Protein AF-A0A2J4PPT2-F1 (afdb_monomer)

Mean predicted aligned error: 2.43 Å

Organism: NCBI:txid1134687

Sequence (73 aa):
MNCLTRIRQRYPMLAASDKKLADFILAQPDQTRHLSSQQLAGEAGVSQSSVVKFAQKMGFKGFPALKLALSEA

InterPro domains:
  IPR000281 Helix-turn-helix protein RpiR [PF01418] (1-72)
  IPR000281 Helix-turn-helix protein RpiR [PS51071] (1-73)
  IPR009057 Homedomain-like superfamily [SSF46689] (1-72)
  IPR036388 Winged helix-like DNA-binding domain superfamily [G3DSA:1.10.10.10] (1-73)
  IPR047640 HTH-type transcriptional regulator RpiR-like [PTHR30514] (1-72)

Foldseek 3Di:
DQLLVLLVVCLVVDDPLLVLLNVCCNVCVVVLLVDDLCVSCVNSVHDSVSQQVSCVVSVANGNVRSSVSSVVD

Structure (mmCIF, N/CA/C/O backbone):
data_AF-A0A2J4PPT2-F1
#
_entry.id   AF-A0A2J4PPT2-F1
#
loop_
_atom_site.group_PDB
_atom_sit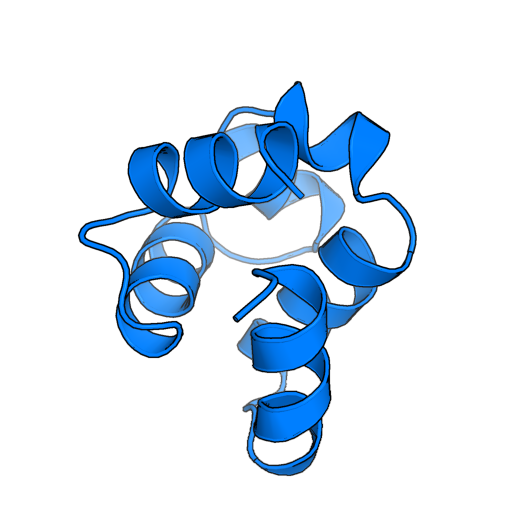e.id
_atom_site.type_symbol
_atom_site.label_atom_id
_atom_site.label_alt_id
_atom_site.label_comp_id
_atom_site.label_asym_id
_atom_site.label_entity_id
_atom_site.label_seq_id
_atom_site.pdbx_PDB_ins_code
_atom_site.Cartn_x
_atom_site.Cartn_y
_atom_site.Cartn_z
_atom_site.occupancy
_atom_site.B_iso_or_equiv
_atom_site.auth_seq_id
_atom_site.auth_comp_id
_atom_site.auth_asym_id
_atom_site.auth_atom_id
_atom_site.pdbx_PDB_model_num
ATOM 1 N N . MET A 1 1 ? 8.219 -9.608 -13.182 1.00 58.81 1 MET A N 1
ATOM 2 C CA . MET A 1 1 ? 7.236 -10.243 -12.272 1.00 58.81 1 MET A CA 1
ATOM 3 C C . MET A 1 1 ? 6.098 -9.258 -12.068 1.00 58.81 1 MET A C 1
ATOM 5 O O . MET A 1 1 ? 6.376 -8.156 -11.613 1.00 58.81 1 MET A O 1
ATOM 9 N N . ASN A 1 2 ? 4.870 -9.618 -12.443 1.00 85.94 2 ASN A N 1
ATOM 10 C CA . ASN A 1 2 ? 3.698 -8.743 -12.331 1.00 85.94 2 ASN A CA 1
ATOM 11 C C . ASN A 1 2 ? 3.436 -8.374 -10.849 1.00 85.94 2 ASN A C 1
ATOM 13 O O . ASN A 1 2 ? 3.547 -9.235 -9.967 1.00 85.94 2 ASN A O 1
ATOM 17 N N . CYS A 1 3 ? 3.130 -7.100 -10.573 1.00 90.81 3 CYS A N 1
ATOM 18 C CA . CYS A 1 3 ? 2.855 -6.574 -9.232 1.00 90.81 3 CYS A CA 1
ATOM 19 C C . CYS A 1 3 ? 1.788 -7.401 -8.492 1.00 90.81 3 CYS A C 1
ATOM 21 O O . CYS A 1 3 ? 1.990 -7.793 -7.339 1.00 90.81 3 CYS A O 1
ATOM 23 N N . LEU A 1 4 ? 0.707 -7.770 -9.183 1.00 93.94 4 LEU A N 1
ATOM 24 C CA . LEU A 1 4 ? -0.387 -8.561 -8.616 1.00 93.94 4 LEU A CA 1
ATOM 25 C C . LEU A 1 4 ? 0.070 -9.968 -8.216 1.00 93.94 4 LEU A C 1
ATOM 27 O O . LEU A 1 4 ? -0.276 -10.454 -7.138 1.00 93.94 4 LEU A O 1
ATOM 31 N N . THR A 1 5 ? 0.914 -10.605 -9.032 1.00 94.00 5 THR A N 1
ATOM 32 C CA . THR A 1 5 ? 1.501 -11.914 -8.705 1.00 94.00 5 THR A CA 1
ATOM 33 C C . THR A 1 5 ? 2.346 -11.836 -7.437 1.00 94.00 5 THR A C 1
ATOM 35 O O . THR A 1 5 ? 2.247 -12.711 -6.577 1.00 94.00 5 THR A O 1
ATOM 38 N N . ARG A 1 6 ? 3.134 -10.765 -7.272 1.00 93.88 6 ARG A N 1
ATOM 39 C CA . ARG A 1 6 ? 3.952 -10.556 -6.068 1.00 93.88 6 ARG A CA 1
ATOM 40 C C . ARG A 1 6 ? 3.093 -10.410 -4.811 1.00 93.88 6 ARG A C 1
ATOM 42 O O . ARG A 1 6 ? 3.439 -10.982 -3.777 1.00 93.88 6 ARG A O 1
ATOM 49 N N . ILE A 1 7 ? 1.982 -9.676 -4.902 1.00 95.75 7 ILE A N 1
ATOM 50 C CA . ILE A 1 7 ? 1.038 -9.511 -3.790 1.00 95.75 7 ILE A CA 1
ATOM 51 C C . ILE A 1 7 ? 0.419 -10.865 -3.419 1.00 95.75 7 ILE A C 1
ATOM 53 O O . ILE A 1 7 ? 0.466 -11.240 -2.249 1.00 95.75 7 ILE A O 1
AT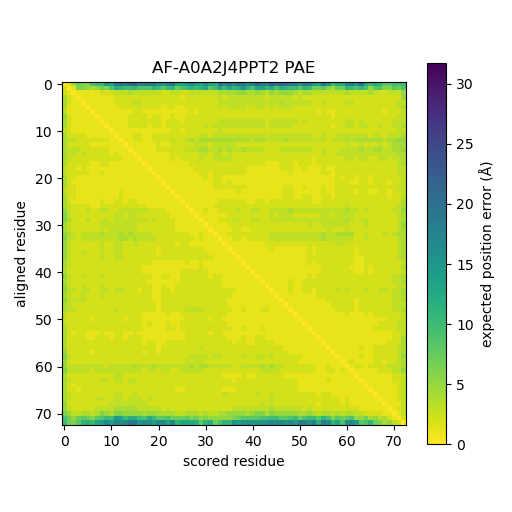OM 57 N N . ARG A 1 8 ? -0.065 -11.645 -4.399 1.00 96.06 8 ARG A N 1
ATOM 58 C CA . ARG A 1 8 ? -0.645 -12.985 -4.163 1.00 96.06 8 ARG A CA 1
ATOM 59 C C . ARG A 1 8 ? 0.337 -13.942 -3.488 1.00 96.06 8 ARG A C 1
ATOM 61 O O . ARG A 1 8 ? -0.035 -14.627 -2.545 1.00 96.06 8 ARG A O 1
ATOM 68 N N . GLN A 1 9 ? 1.594 -13.961 -3.929 1.00 95.44 9 GLN A N 1
ATOM 69 C CA . GLN A 1 9 ? 2.620 -14.833 -3.348 1.00 95.44 9 GLN A CA 1
ATOM 70 C C . GLN A 1 9 ? 2.953 -14.480 -1.896 1.00 95.44 9 GLN A C 1
ATOM 72 O O . GLN A 1 9 ? 3.214 -15.368 -1.091 1.00 95.44 9 GLN A O 1
ATOM 77 N N . ARG A 1 10 ? 2.958 -13.187 -1.550 1.00 95.12 10 ARG A N 1
ATOM 78 C CA . ARG A 1 10 ? 3.253 -12.734 -0.182 1.00 95.12 10 ARG A CA 1
ATOM 79 C C . ARG A 1 10 ? 2.038 -12.769 0.740 1.00 95.12 10 ARG A C 1
ATOM 81 O O . ARG A 1 10 ? 2.228 -12.788 1.953 1.00 95.12 10 ARG A O 1
ATOM 88 N N . TYR A 1 11 ? 0.827 -12.813 0.184 1.00 97.31 11 TYR A N 1
ATOM 89 C CA . TYR A 1 11 ? -0.443 -12.766 0.909 1.00 97.31 11 TYR A CA 1
ATOM 90 C C . TYR A 1 11 ? -0.518 -13.668 2.158 1.00 97.31 11 TYR A C 1
ATOM 92 O O . TYR A 1 11 ? -0.928 -13.169 3.212 1.00 97.31 11 TYR A O 1
ATOM 100 N N . PRO A 1 12 ? -0.083 -14.947 2.122 1.00 96.88 12 PRO A N 1
ATOM 101 C CA . PRO A 1 12 ? -0.195 -15.834 3.283 1.00 96.88 12 PRO A CA 1
ATOM 102 C C . PRO A 1 12 ? 0.562 -15.330 4.519 1.00 96.88 12 PRO A C 1
ATOM 104 O O . PRO A 1 12 ? 0.132 -15.578 5.643 1.00 96.88 12 PRO A O 1
ATOM 107 N N . MET A 1 13 ? 1.652 -14.583 4.314 1.00 96.06 13 MET A N 1
ATOM 108 C CA . MET A 1 13 ? 2.541 -14.085 5.372 1.00 96.06 13 MET A CA 1
ATOM 109 C C . MET A 1 13 ? 2.205 -12.656 5.826 1.00 96.06 13 MET A C 1
ATOM 111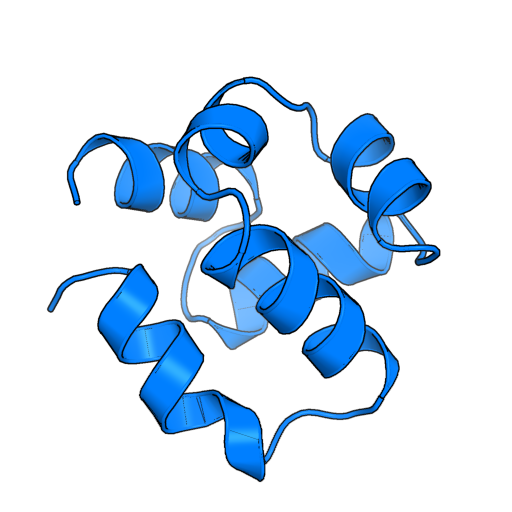 O O . MET A 1 13 ? 2.918 -12.084 6.650 1.00 96.06 13 MET A O 1
ATOM 115 N N . LEU A 1 14 ? 1.153 -12.045 5.274 1.00 96.50 14 LEU A N 1
ATOM 116 C CA . LEU A 1 14 ? 0.781 -10.670 5.593 1.00 96.50 14 LEU A CA 1
ATOM 117 C C . LEU A 1 14 ? 0.089 -10.557 6.955 1.00 96.50 14 LEU A C 1
ATOM 119 O O . LEU A 1 14 ? -0.746 -11.381 7.330 1.00 96.50 14 LEU A O 1
ATOM 123 N N . ALA A 1 15 ? 0.394 -9.477 7.675 1.00 95.25 15 ALA A N 1
ATOM 124 C CA . ALA A 1 15 ? -0.359 -9.084 8.861 1.00 95.25 15 ALA A CA 1
ATOM 125 C C . ALA A 1 15 ? -1.771 -8.607 8.476 1.00 95.25 15 ALA A C 1
ATOM 127 O O . ALA A 1 15 ? -2.009 -8.231 7.330 1.00 95.25 15 ALA A O 1
ATOM 128 N N . ALA A 1 16 ? -2.697 -8.549 9.438 1.00 95.88 16 ALA A N 1
ATOM 129 C CA . ALA A 1 16 ? -4.099 -8.198 9.184 1.00 95.88 16 ALA A CA 1
ATOM 130 C C . ALA A 1 16 ? -4.277 -6.892 8.381 1.00 95.88 16 ALA A C 1
ATOM 132 O 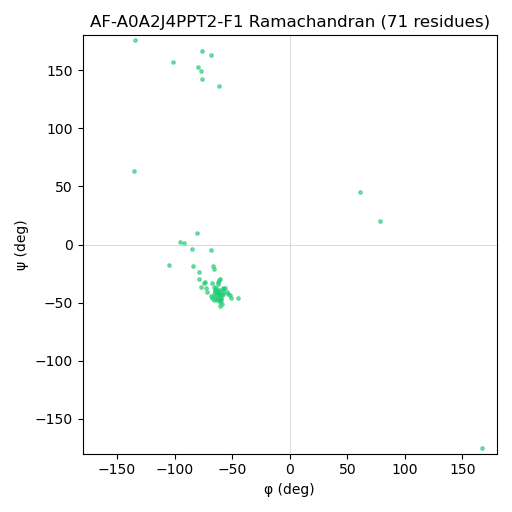O . ALA A 1 16 ? -5.015 -6.869 7.401 1.00 95.88 16 ALA A O 1
ATOM 133 N N . SER A 1 17 ? -3.559 -5.821 8.734 1.00 94.62 17 SER A N 1
ATOM 134 C CA . SER A 1 17 ? -3.646 -4.541 8.014 1.00 94.62 17 SER A CA 1
ATOM 135 C C . SER A 1 17 ? -3.077 -4.605 6.593 1.00 94.62 17 SER A C 1
ATOM 137 O O . SER A 1 17 ? -3.576 -3.925 5.703 1.00 94.62 17 SER A O 1
ATOM 139 N N . ASP A 1 18 ? -2.046 -5.422 6.367 1.00 97.00 18 ASP A N 1
ATOM 140 C CA . ASP A 1 18 ? -1.484 -5.623 5.028 1.00 97.00 18 ASP A CA 1
ATOM 141 C C . ASP A 1 18 ? -2.410 -6.508 4.176 1.00 97.00 18 ASP A C 1
ATOM 143 O O . ASP A 1 18 ? -2.512 -6.289 2.971 1.00 97.00 18 ASP A O 1
ATOM 147 N N . LYS A 1 19 ? -3.112 -7.476 4.790 1.00 98.38 19 LYS A N 1
ATOM 148 C CA . LYS A 1 19 ? -4.126 -8.298 4.114 1.00 98.38 19 LYS A CA 1
ATOM 149 C C . LYS A 1 19 ? -5.279 -7.447 3.608 1.00 98.38 19 LYS A C 1
ATOM 151 O O . LYS A 1 19 ? -5.568 -7.542 2.430 1.00 98.38 19 LYS A O 1
ATOM 156 N N . LYS A 1 20 ? -5.814 -6.521 4.416 1.00 98.31 20 LYS A N 1
ATOM 157 C CA . LYS A 1 20 ? -6.861 -5.582 3.963 1.00 98.31 20 LYS A CA 1
ATOM 158 C C . LYS A 1 20 ? -6.463 -4.809 2.700 1.00 98.31 20 LYS A C 1
ATOM 160 O O . LYS A 1 20 ? -7.261 -4.660 1.781 1.00 98.31 20 LYS A O 1
ATOM 165 N N . LEU A 1 21 ? -5.214 -4.339 2.644 1.00 98.19 21 LEU A N 1
ATOM 166 C CA . LEU A 1 21 ? -4.681 -3.664 1.459 1.00 98.19 21 LEU A CA 1
ATOM 167 C C . LEU A 1 21 ? -4.543 -4.620 0.278 1.00 98.19 21 LEU A C 1
ATOM 169 O O . LEU A 1 21 ? -4.944 -4.281 -0.829 1.00 98.19 21 LEU A O 1
ATOM 173 N N . ALA A 1 22 ? -3.986 -5.807 0.504 1.00 97.94 22 ALA A N 1
ATOM 174 C CA . ALA A 1 22 ? -3.854 -6.808 -0.541 1.00 97.94 22 ALA A CA 1
ATOM 175 C C . ALA A 1 22 ? -5.220 -7.253 -1.087 1.00 97.94 22 ALA A C 1
ATOM 177 O O . ALA A 1 22 ? -5.361 -7.348 -2.299 1.00 97.94 22 ALA A O 1
ATOM 178 N N . ASP A 1 23 ? -6.218 -7.457 -0.228 1.00 98.25 23 ASP A N 1
ATOM 179 C CA . ASP A 1 23 ? -7.587 -7.822 -0.597 1.00 98.25 23 ASP A CA 1
ATOM 180 C C . ASP A 1 23 ? -8.198 -6.761 -1.515 1.00 98.25 23 ASP A C 1
ATOM 182 O O . ASP A 1 23 ? -8.645 -7.086 -2.613 1.00 98.25 23 ASP A O 1
ATOM 186 N N . PHE A 1 24 ? -8.132 -5.485 -1.117 1.00 97.94 24 PHE A N 1
ATOM 187 C CA . PHE A 1 24 ? -8.640 -4.384 -1.934 1.00 97.94 24 PHE A CA 1
ATOM 188 C C . PHE A 1 24 ? -7.924 -4.299 -3.291 1.00 97.94 24 PHE A C 1
ATOM 190 O O . PHE A 1 24 ? -8.568 -4.254 -4.336 1.00 97.94 24 PHE A O 1
ATOM 197 N N . ILE A 1 25 ? -6.586 -4.328 -3.294 1.00 96.69 25 ILE A N 1
ATOM 198 C CA . ILE A 1 25 ? -5.786 -4.195 -4.522 1.00 96.69 25 ILE A CA 1
ATOM 199 C C . ILE A 1 25 ? -6.022 -5.375 -5.473 1.00 96.69 25 ILE A C 1
ATOM 201 O O . ILE A 1 25 ? -6.078 -5.183 -6.685 1.00 96.69 25 ILE A O 1
ATOM 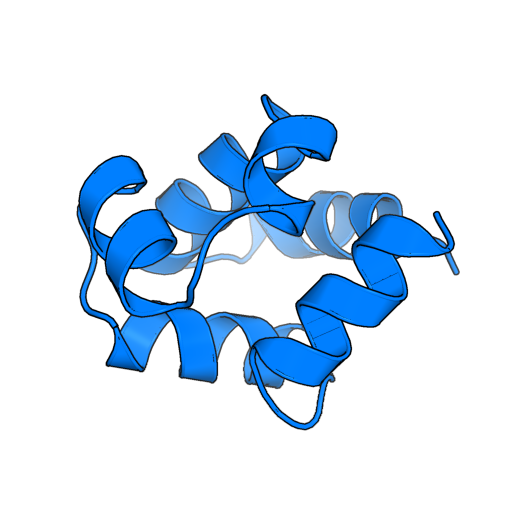205 N N . LEU A 1 26 ? -6.148 -6.596 -4.945 1.00 96.06 26 LEU A N 1
ATOM 206 C CA . LEU A 1 26 ? -6.384 -7.798 -5.746 1.00 96.06 26 LEU A CA 1
ATOM 207 C C . LEU A 1 26 ? -7.816 -7.876 -6.279 1.00 96.06 26 LEU A C 1
ATOM 209 O O . LEU A 1 26 ? -8.009 -8.422 -7.365 1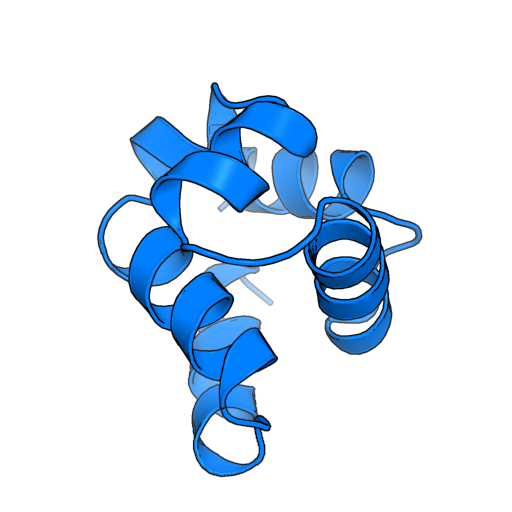.00 96.06 26 LEU A O 1
ATOM 213 N N . ALA A 1 27 ? -8.793 -7.351 -5.536 1.00 97.06 27 ALA A N 1
ATOM 214 C CA . ALA A 1 27 ? -10.187 -7.289 -5.964 1.00 97.06 27 ALA A CA 1
ATOM 215 C C . ALA A 1 27 ? -10.437 -6.159 -6.974 1.00 97.06 27 ALA A C 1
ATOM 217 O O . ALA A 1 27 ? -11.234 -6.328 -7.893 1.00 97.06 27 ALA A O 1
ATOM 218 N N . GLN A 1 28 ? -9.766 -5.013 -6.811 1.00 94.69 28 GLN A N 1
ATOM 219 C CA . GLN A 1 28 ? -10.013 -3.793 -7.585 1.00 94.69 28 GLN A CA 1
ATOM 220 C C . GLN A 1 28 ? -8.700 -3.121 -8.055 1.00 94.69 28 GLN A C 1
ATOM 222 O O . GLN A 1 28 ? -8.401 -1.977 -7.678 1.00 94.69 28 GLN A O 1
ATOM 227 N N . PRO A 1 29 ? -7.890 -3.792 -8.899 1.00 93.00 29 PRO A N 1
ATOM 228 C CA . PRO A 1 29 ? -6.607 -3.254 -9.358 1.00 93.00 29 PRO A CA 1
ATOM 229 C C . PRO A 1 29 ? -6.772 -1.999 -10.230 1.00 93.00 29 PRO A C 1
ATOM 231 O O . PRO A 1 29 ? -6.071 -1.006 -10.013 1.00 93.00 29 PRO A O 1
ATOM 234 N N . ASP A 1 30 ? -7.750 -1.994 -11.147 1.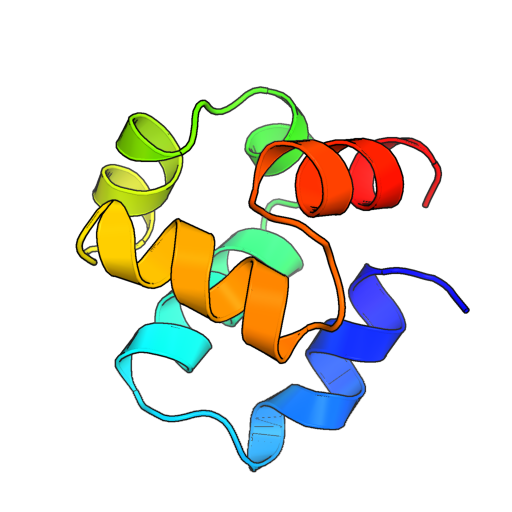00 92.19 30 ASP A N 1
ATOM 235 C CA . ASP A 1 30 ? -8.078 -0.835 -11.986 1.00 92.19 30 ASP A CA 1
ATOM 236 C C . ASP A 1 30 ? -8.511 0.377 -11.159 1.00 92.19 30 ASP A C 1
ATOM 238 O O . ASP A 1 30 ? -8.107 1.497 -11.451 1.00 92.19 30 ASP A O 1
ATOM 242 N N . GLN A 1 31 ? -9.286 0.186 -10.090 1.00 94.12 31 GLN A N 1
ATOM 243 C CA . GLN A 1 31 ? -9.655 1.292 -9.204 1.00 94.12 31 GLN A CA 1
ATOM 244 C C . GLN A 1 31 ? -8.435 1.796 -8.429 1.00 94.12 31 GLN A C 1
ATOM 246 O O . GLN A 1 31 ? -8.190 3.002 -8.365 1.00 94.12 31 GLN A O 1
ATOM 251 N N . THR A 1 32 ? -7.618 0.882 -7.898 1.00 94.69 32 THR A N 1
ATOM 252 C CA . THR A 1 32 ? -6.416 1.207 -7.115 1.00 94.69 32 THR A CA 1
ATOM 253 C C . THR A 1 32 ? -5.462 2.132 -7.878 1.00 94.69 32 THR A C 1
ATOM 255 O O . THR A 1 32 ? -4.941 3.089 -7.296 1.00 94.69 32 THR A O 1
ATOM 258 N N . ARG A 1 33 ? -5.263 1.920 -9.188 1.00 91.88 33 ARG A N 1
ATOM 259 C CA . ARG A 1 33 ? -4.413 2.799 -10.019 1.00 91.88 33 ARG A CA 1
ATOM 260 C C . ARG A 1 33 ? -4.979 4.209 -10.238 1.00 91.88 33 ARG A C 1
ATOM 262 O O . ARG A 1 33 ? -4.276 5.057 -10.783 1.00 91.88 33 ARG A O 1
ATOM 269 N N . HIS A 1 34 ? -6.185 4.516 -9.770 1.00 94.12 34 HIS A N 1
ATOM 270 C CA . HIS A 1 34 ? -6.739 5.874 -9.775 1.00 94.12 34 HIS A CA 1
ATOM 271 C C . HIS A 1 34 ? -6.737 6.525 -8.383 1.00 94.12 34 HIS A C 1
ATOM 273 O O . HIS A 1 34 ? -6.717 7.750 -8.293 1.00 94.12 34 HIS A O 1
ATOM 279 N N . LEU A 1 35 ? -6.608 5.750 -7.303 1.00 96.31 35 LEU A N 1
ATOM 280 C CA . LEU A 1 35 ? -6.625 6.268 -5.931 1.00 96.31 35 LEU A CA 1
ATOM 281 C C . LEU A 1 35 ? -5.305 6.939 -5.516 1.00 96.31 35 LEU A C 1
ATOM 283 O O . LEU A 1 35 ? -4.207 6.564 -5.944 1.00 96.31 35 LEU A O 1
ATOM 287 N N . SER A 1 36 ? -5.398 7.936 -4.639 1.00 97.25 36 SER A N 1
ATOM 288 C CA . SER A 1 36 ? -4.279 8.397 -3.808 1.00 97.25 36 SER A CA 1
ATOM 289 C C . SER A 1 36 ? -4.027 7.428 -2.642 1.00 97.25 36 SER A C 1
ATOM 291 O O . SER A 1 36 ? -4.866 6.585 -2.325 1.00 97.25 36 SER A O 1
ATOM 293 N N . SER A 1 37 ? -2.885 7.559 -1.955 1.00 97.00 37 SER A N 1
ATOM 294 C CA . SER A 1 37 ? -2.587 6.723 -0.780 1.00 97.00 37 SER A CA 1
ATOM 295 C C . SER A 1 37 ? -3.581 6.937 0.361 1.00 97.00 37 SER A C 1
ATOM 297 O O . SER A 1 37 ? -3.877 5.998 1.090 1.00 97.00 37 SER A O 1
ATOM 299 N N . GLN A 1 38 ? -4.112 8.152 0.509 1.00 98.06 38 GLN A N 1
ATOM 300 C CA . GLN A 1 38 ? -5.120 8.466 1.519 1.00 98.06 38 GLN A CA 1
ATOM 301 C C . GLN A 1 38 ? -6.481 7.852 1.169 1.00 98.06 38 GLN A C 1
ATOM 303 O O . GLN A 1 38 ? -7.141 7.308 2.048 1.00 98.06 38 GLN A O 1
ATOM 308 N N . GLN A 1 39 ? -6.879 7.883 -0.106 1.00 98.25 39 GLN A N 1
ATOM 309 C CA . GLN A 1 39 ? -8.125 7.250 -0.548 1.00 98.25 39 GLN A CA 1
ATOM 310 C C . GLN A 1 39 ? -8.059 5.731 -0.399 1.00 98.25 39 GLN A C 1
ATOM 312 O O . GLN A 1 39 ? -8.947 5.150 0.208 1.00 98.25 39 GLN A O 1
ATOM 317 N N . LEU A 1 40 ? -6.971 5.096 -0.852 1.00 97.94 40 LEU A N 1
ATOM 318 C CA . LEU A 1 40 ? -6.779 3.655 -0.662 1.00 97.94 40 LEU A CA 1
ATOM 319 C C . LEU A 1 40 ? -6.804 3.264 0.822 1.00 97.94 40 LEU A C 1
ATOM 321 O O . LEU A 1 40 ? -7.347 2.225 1.178 1.00 97.94 40 LEU A O 1
ATOM 325 N N . ALA A 1 41 ? -6.225 4.092 1.695 1.00 98.12 41 ALA A N 1
ATOM 326 C CA . ALA A 1 41 ? -6.271 3.860 3.133 1.00 98.12 41 ALA A CA 1
ATOM 327 C C . ALA A 1 41 ? -7.709 3.869 3.675 1.00 98.12 41 ALA A C 1
ATOM 329 O O . ALA A 1 41 ? -8.058 2.995 4.466 1.00 98.12 41 ALA A O 1
ATOM 330 N N . GLY A 1 42 ? -8.533 4.818 3.217 1.00 98.06 42 GLY A N 1
ATOM 331 C CA . GLY A 1 42 ? -9.956 4.885 3.547 1.00 98.06 42 GLY A CA 1
ATOM 332 C C . GLY A 1 42 ? -10.715 3.644 3.080 1.00 98.06 42 GLY A C 1
ATOM 333 O O . GLY A 1 42 ? -11.328 2.969 3.902 1.00 98.06 42 GLY A O 1
ATOM 334 N N . GLU A 1 43 ? -10.586 3.295 1.799 1.00 97.69 43 GLU A N 1
ATOM 335 C CA . GLU A 1 43 ? -11.279 2.145 1.200 1.00 97.69 43 GLU A CA 1
ATOM 336 C C . GLU A 1 43 ? -10.879 0.812 1.855 1.00 97.69 43 GLU A C 1
ATOM 338 O O . GLU A 1 43 ? -11.718 -0.048 2.110 1.00 97.69 43 GLU A O 1
ATOM 343 N N . ALA A 1 44 ? -9.593 0.643 2.182 1.00 97.19 44 ALA A N 1
ATOM 344 C CA . ALA A 1 44 ? -9.086 -0.563 2.834 1.00 97.19 44 ALA A CA 1
ATOM 345 C C . ALA A 1 44 ? -9.239 -0.548 4.370 1.00 97.19 44 ALA A C 1
ATOM 347 O O . ALA A 1 44 ? -8.878 -1.524 5.032 1.00 97.19 44 ALA A O 1
ATOM 348 N N . GLY A 1 45 ? -9.730 0.541 4.973 1.00 97.19 45 GLY A N 1
ATOM 349 C CA . GLY A 1 45 ? -9.889 0.663 6.426 1.00 97.19 45 GLY A CA 1
ATOM 350 C C . GLY A 1 45 ? -8.567 0.546 7.197 1.00 97.19 45 GLY A C 1
ATOM 351 O O . GLY A 1 45 ? -8.476 -0.192 8.189 1.00 97.19 45 GLY A O 1
ATOM 352 N N . VAL A 1 46 ? -7.527 1.235 6.718 1.00 97.69 46 VAL A N 1
ATOM 353 C CA . VAL A 1 46 ? -6.184 1.296 7.320 1.00 97.69 46 VAL A CA 1
ATOM 354 C C . VAL A 1 46 ? -5.660 2.735 7.360 1.00 97.69 46 VAL A C 1
ATOM 356 O O . VAL A 1 46 ? -6.282 3.660 6.855 1.00 97.69 46 VAL A O 1
ATOM 359 N N . SER A 1 47 ? -4.485 2.951 7.958 1.00 97.94 47 SER A N 1
ATOM 360 C CA . SER A 1 47 ? -3.838 4.269 7.926 1.00 97.94 47 SER A CA 1
ATOM 361 C C . SER A 1 47 ? -3.121 4.525 6.593 1.00 97.94 47 SER A C 1
ATOM 363 O O . SER A 1 47 ? -2.604 3.596 5.968 1.00 97.94 47 SER A O 1
ATOM 365 N N . GLN A 1 48 ? -2.979 5.793 6.191 1.00 97.62 48 GLN A N 1
ATOM 366 C CA . GLN A 1 48 ? -2.158 6.169 5.029 1.00 97.62 48 GLN A CA 1
ATOM 367 C C . GLN A 1 48 ? -0.706 5.673 5.169 1.00 97.62 48 GLN A C 1
ATOM 369 O O . GLN A 1 48 ? -0.106 5.185 4.211 1.00 97.62 48 GLN A O 1
ATOM 374 N N . SER A 1 49 ? -0.151 5.711 6.383 1.00 97.50 49 SER A N 1
ATOM 375 C CA . SER A 1 49 ? 1.177 5.166 6.685 1.00 97.50 49 SER A CA 1
ATOM 376 C C . SER A 1 49 ? 1.259 3.654 6.443 1.00 97.50 49 SER A C 1
ATOM 378 O O . SER A 1 49 ? 2.299 3.161 6.004 1.00 97.50 49 SER A O 1
ATOM 380 N N . SER A 1 50 ? 0.174 2.909 6.686 1.00 97.88 50 SER A N 1
ATOM 381 C CA . SER A 1 50 ? 0.085 1.476 6.372 1.00 97.88 50 SER A CA 1
ATOM 382 C C . SER A 1 50 ? 0.181 1.232 4.868 1.00 97.88 50 SER A C 1
ATOM 384 O O . SER A 1 50 ? 0.893 0.320 4.467 1.00 97.88 50 SER A O 1
ATOM 386 N N . VAL A 1 51 ? -0.439 2.078 4.037 1.00 98.19 51 VAL A N 1
ATOM 387 C CA . VAL A 1 51 ? -0.337 1.993 2.567 1.00 98.19 51 VAL A CA 1
ATOM 388 C C . VAL A 1 51 ? 1.110 2.152 2.100 1.00 98.19 51 VAL A C 1
ATOM 390 O O . VAL A 1 51 ? 1.608 1.360 1.297 1.00 98.19 51 VAL A O 1
ATOM 393 N N . VAL A 1 52 ? 1.819 3.155 2.625 1.00 97.69 52 VAL A N 1
ATOM 394 C CA . VAL A 1 52 ? 3.225 3.399 2.265 1.00 97.69 52 VAL A CA 1
ATOM 395 C C . VAL A 1 52 ? 4.113 2.236 2.716 1.00 97.69 52 VAL A C 1
ATOM 397 O O . VAL A 1 52 ? 4.907 1.729 1.921 1.00 97.69 52 VAL A O 1
ATOM 400 N N . LYS A 1 53 ? 3.940 1.761 3.957 1.00 97.62 53 LYS A N 1
ATOM 401 C CA . LYS A 1 53 ? 4.685 0.611 4.493 1.00 97.62 53 LYS A CA 1
ATOM 402 C C . LYS A 1 53 ? 4.382 -0.678 3.734 1.00 97.62 53 LYS A C 1
ATOM 404 O O . LYS A 1 53 ? 5.294 -1.466 3.508 1.00 97.62 53 LYS A O 1
ATOM 409 N N . PHE A 1 54 ? 3.140 -0.893 3.312 1.00 98.00 54 PHE A N 1
ATOM 410 C CA . PHE A 1 54 ? 2.757 -2.030 2.480 1.00 98.00 54 PHE A CA 1
ATOM 411 C C . PHE A 1 54 ? 3.497 -2.007 1.140 1.00 98.00 54 PHE A C 1
ATOM 413 O O . PHE A 1 54 ? 4.114 -3.002 0.769 1.00 98.00 54 PHE A O 1
ATOM 420 N N . ALA A 1 55 ? 3.526 -0.860 0.453 1.00 97.12 55 ALA A N 1
ATOM 421 C CA . ALA A 1 55 ? 4.276 -0.713 -0.793 1.00 97.12 55 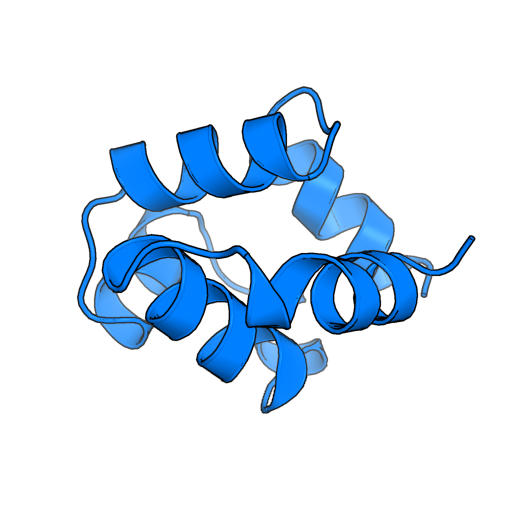ALA A CA 1
ATOM 422 C C . ALA A 1 55 ? 5.773 -1.027 -0.602 1.00 97.12 55 ALA A C 1
ATOM 424 O O . ALA A 1 55 ? 6.363 -1.767 -1.390 1.00 97.12 55 ALA A O 1
ATOM 425 N N . GLN A 1 56 ? 6.369 -0.542 0.490 1.00 96.81 56 GLN A N 1
ATOM 426 C CA . GLN A 1 56 ? 7.759 -0.838 0.859 1.00 96.81 56 GLN A CA 1
ATOM 427 C C . GLN A 1 56 ? 7.995 -2.318 1.167 1.00 96.81 56 GLN A C 1
ATOM 429 O O . GLN A 1 56 ? 8.948 -2.909 0.660 1.00 96.81 56 GLN A O 1
ATOM 434 N N . LYS A 1 57 ? 7.091 -2.961 1.913 1.00 95.62 57 LYS A N 1
ATOM 435 C CA . LYS A 1 57 ? 7.109 -4.414 2.149 1.00 95.62 57 LYS A CA 1
ATOM 436 C C . LYS A 1 57 ? 6.955 -5.206 0.859 1.00 95.62 57 LYS A C 1
ATOM 438 O O . LYS A 1 57 ? 7.516 -6.290 0.750 1.00 95.62 57 LYS A O 1
ATOM 443 N N . MET A 1 58 ? 6.243 -4.676 -0.129 1.00 95.19 58 MET A N 1
ATOM 444 C CA . MET A 1 58 ? 6.158 -5.235 -1.477 1.00 95.19 58 MET A CA 1
ATOM 445 C C . MET A 1 58 ? 7.361 -4.866 -2.350 1.00 95.19 58 MET A C 1
ATOM 447 O O . MET A 1 58 ? 7.348 -5.166 -3.534 1.00 95.19 58 MET A O 1
ATOM 451 N N . GLY A 1 59 ? 8.421 -4.279 -1.784 1.00 94.88 59 GLY A N 1
ATOM 452 C CA . GLY A 1 59 ? 9.691 -3.988 -2.450 1.00 94.88 59 GLY A CA 1
ATOM 453 C C . GLY A 1 59 ? 9.678 -2.764 -3.359 1.00 94.88 59 GLY A C 1
ATOM 454 O O . GLY A 1 59 ? 10.531 -2.669 -4.238 1.00 94.88 59 GLY A O 1
ATOM 455 N N . PHE A 1 60 ? 8.726 -1.852 -3.172 1.00 95.62 60 PHE A N 1
ATOM 456 C CA . PHE A 1 60 ? 8.659 -0.581 -3.888 1.00 95.62 60 PHE A CA 1
ATOM 457 C C . PHE A 1 60 ? 9.177 0.564 -3.012 1.00 95.62 60 PHE A C 1
ATOM 459 O O . PHE A 1 60 ? 9.132 0.498 -1.789 1.00 95.62 60 PHE A O 1
ATOM 466 N N . LYS A 1 61 ? 9.627 1.670 -3.614 1.00 95.31 61 LYS A N 1
ATOM 467 C CA . LYS A 1 61 ? 10.105 2.841 -2.847 1.00 95.31 61 LYS A CA 1
ATOM 468 C C . LYS A 1 61 ? 8.993 3.540 -2.042 1.00 95.31 61 LYS A C 1
ATOM 470 O O . LYS A 1 61 ? 9.274 4.281 -1.106 1.00 95.31 61 LYS A O 1
ATOM 475 N N . GLY A 1 62 ? 7.732 3.289 -2.391 1.00 96.50 62 GLY A N 1
ATOM 476 C CA . GLY A 1 62 ? 6.540 3.834 -1.747 1.00 96.50 62 GLY A CA 1
ATOM 477 C C . GLY A 1 62 ? 5.297 3.588 -2.600 1.00 96.50 62 GLY A C 1
ATOM 478 O O . GLY A 1 62 ? 5.372 2.933 -3.642 1.00 96.50 62 GLY A O 1
ATOM 479 N N . PHE A 1 63 ? 4.154 4.133 -2.176 1.00 96.75 63 PHE A N 1
ATOM 480 C CA . PHE A 1 63 ? 2.882 3.934 -2.879 1.00 96.75 63 PHE A CA 1
ATOM 481 C C . PHE A 1 63 ? 2.889 4.381 -4.355 1.00 96.75 63 PHE A C 1
ATOM 483 O O . PHE A 1 63 ? 2.389 3.620 -5.177 1.00 96.75 63 PHE A O 1
ATOM 490 N N . PRO A 1 64 ? 3.499 5.520 -4.750 1.00 95.44 64 PRO A N 1
ATOM 491 C CA . PRO A 1 64 ? 3.553 5.906 -6.164 1.00 95.44 64 PRO A CA 1
ATOM 492 C C . PRO A 1 64 ? 4.231 4.860 -7.062 1.00 95.44 64 PRO A C 1
ATOM 494 O O . PRO A 1 64 ? 3.767 4.605 -8.167 1.00 95.44 64 PRO A O 1
ATOM 497 N N . ALA A 1 65 ? 5.287 4.205 -6.568 1.00 95.50 65 ALA A N 1
ATOM 498 C CA . ALA A 1 65 ? 5.993 3.161 -7.310 1.00 95.50 65 ALA A CA 1
ATOM 499 C C . ALA A 1 65 ? 5.180 1.856 -7.403 1.00 95.50 65 ALA A C 1
ATOM 501 O O . ALA A 1 65 ? 5.171 1.222 -8.452 1.00 95.50 65 ALA A O 1
ATOM 502 N N . LEU A 1 66 ? 4.458 1.482 -6.337 1.00 95.38 66 LEU A N 1
ATOM 503 C CA . LEU A 1 66 ? 3.486 0.379 -6.383 1.00 95.38 66 LEU A CA 1
ATOM 504 C C . LEU A 1 66 ? 2.387 0.670 -7.417 1.00 95.38 66 LEU A C 1
ATOM 506 O O . LEU A 1 66 ? 2.047 -0.200 -8.210 1.00 95.38 66 LEU A O 1
ATOM 510 N N . LYS A 1 67 ? 1.848 1.894 -7.408 1.00 94.12 67 LYS A N 1
ATOM 511 C CA . LYS A 1 67 ? 0.780 2.342 -8.307 1.00 94.12 67 LYS A CA 1
ATOM 512 C C . LYS A 1 67 ? 1.209 2.286 -9.774 1.00 94.12 67 LYS A C 1
ATOM 514 O O . LYS A 1 67 ? 0.451 1.788 -10.594 1.00 94.12 67 LYS A O 1
ATOM 519 N N . LEU A 1 68 ? 2.427 2.730 -10.087 1.00 93.44 68 LEU A N 1
ATOM 520 C CA . LEU A 1 68 ? 2.996 2.607 -11.432 1.00 93.44 68 LEU A CA 1
ATOM 521 C C . LEU A 1 68 ? 3.095 1.136 -11.862 1.00 93.44 68 LEU A C 1
ATOM 523 O O . LEU A 1 68 ? 2.588 0.776 -12.916 1.00 93.44 68 LEU A O 1
ATOM 527 N N . ALA A 1 69 ? 3.630 0.276 -10.991 1.00 92.69 69 ALA A N 1
ATOM 528 C CA . ALA A 1 69 ? 3.755 -1.153 -11.270 1.00 92.69 69 ALA A CA 1
ATOM 529 C C . ALA A 1 69 ? 2.406 -1.886 -11.404 1.00 92.69 69 ALA A C 1
ATOM 531 O O . ALA A 1 69 ? 2.368 -2.976 -11.966 1.00 92.69 69 ALA A O 1
ATOM 532 N N . LEU A 1 70 ? 1.315 -1.332 -10.860 1.00 91.12 70 LEU A N 1
ATOM 533 C CA . LEU A 1 70 ? -0.053 -1.816 -11.082 1.00 91.12 70 LEU A CA 1
ATOM 534 C C . LEU A 1 70 ? -0.620 -1.362 -12.434 1.00 91.12 70 LEU A C 1
ATOM 536 O O . LEU A 1 70 ? -1.454 -2.060 -12.993 1.00 91.12 70 LEU A O 1
ATOM 540 N N . SER A 1 71 ? -0.191 -0.210 -12.952 1.00 86.81 71 SER A N 1
ATOM 541 C CA . SER A 1 71 ? -0.621 0.301 -14.260 1.00 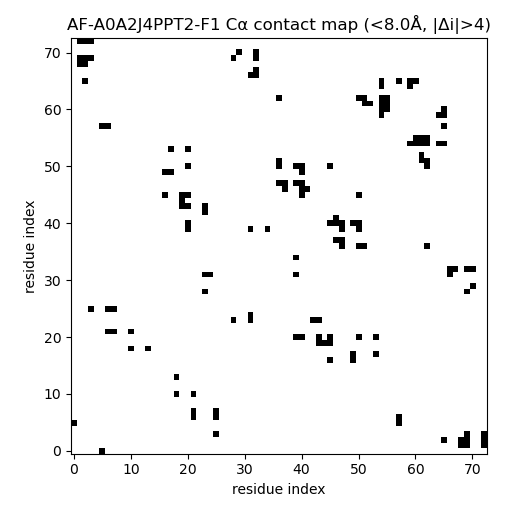86.81 71 SER A CA 1
ATOM 542 C C . SER A 1 71 ? 0.094 -0.369 -15.438 1.00 86.81 71 SER A C 1
ATOM 544 O O . SER A 1 71 ? -0.428 -0.351 -16.546 1.00 86.81 71 SER A O 1
ATOM 546 N N . GLU A 1 72 ? 1.281 -0.932 -15.207 1.00 81.31 72 GLU A N 1
ATOM 547 C CA . GLU A 1 72 ? 2.088 -1.660 -16.202 1.00 81.31 72 GLU A CA 1
ATOM 548 C C . GLU A 1 72 ? 1.810 -3.181 -16.217 1.00 81.31 72 GLU A C 1
ATOM 550 O O . GLU A 1 72 ? 2.484 -3.927 -16.930 1.00 81.31 72 GLU A O 1
ATOM 555 N N . ALA A 1 73 ? 0.879 -3.644 -15.376 1.00 64.12 73 ALA A N 1
ATOM 556 C CA . ALA A 1 73 ? 0.607 -5.049 -15.068 1.00 64.12 73 ALA A CA 1
ATOM 557 C C . ALA A 1 73 ? -0.561 -5.655 -15.854 1.00 64.12 73 ALA A C 1
ATOM 559 O O . ALA A 1 73 ? -1.480 -4.912 -16.251 1.00 64.12 73 ALA A O 1
#

Solvent-accessible surface area (backbone atoms only — not comparable to full-atom values): 4085 Å² total; per-residue (Å²): 131,51,47,68,60,55,49,62,72,49,47,87,79,46,54,75,73,49,39,36,46,48,53,47,42,73,76,35,50,79,60,50,58,72,51,52,58,60,52,49,10,60,77,37,74,51,50,43,68,52,42,34,50,44,21,38,74,72,75,28,96,23,46,72,51,41,38,51,41,53,69,77,88

Nearest PDB structures (foldseek):
  8k3b-assembly1_A  TM=9.795E-01  e=4.191E-05  Pseudomonas aeruginosa
  3iwf-assembly2_A  TM=9.564E-01  e=1.001E-04  Staphylococcus epidermidis ATCC 12228
  2o3f-assembly2_B  TM=9.619E-01  e=1.245E-04  Bacillus subtilis
  3iwf-assembly3_B  TM=9.595E-01  e=3.318E-04  Staphylococcus epidermidis ATCC 12228
  4ivn-assembly1_A  TM=9.807E-01  e=1.699E-03  Vibrio vulnificus YJ016

Secondary structure (DSSP, 8-state):
--HHHHHHHHGGG--HHHHHHHHHHHH-HHHHTT--HHHHHHHTTS-HHHHHHHHHHTTSSSHHHHHHHHH--

Radius of gyration: 10.5 Å; Cα contacts (8 Å, |Δi|>4): 79; chains: 1; bounding box: 21×24×25 Å

pLDDT: mean 94.65, std 6.31, range [58.81, 98.38]